Protein AF-I1DW46-F1 (afdb_monomer)

Foldseek 3Di:
DCPPQDDPPDPVNVVVVVVVVVVVVCVVPVDDDPPVCPVVVPDDPPDPPDPCVVPPPDPPVVVVVVVVVVVCVPPDDDD

Structure (mmCIF, N/CA/C/O backbone):
data_AF-I1DW46-F1
#
_entry.id   AF-I1DW46-F1
#
loop_
_atom_site.group_PDB
_atom_site.id
_atom_site.type_symbol
_atom_site.label_atom_id
_atom_site.label_alt_id
_atom_site.label_comp_id
_atom_site.label_asym_id
_atom_site.label_entity_id
_atom_site.label_seq_id
_atom_site.pdbx_PDB_ins_code
_atom_site.Cartn_x
_atom_site.Cartn_y
_atom_site.Cartn_z
_atom_site.occupancy
_atom_site.B_iso_or_equiv
_atom_site.auth_seq_id
_atom_site.auth_comp_id
_atom_site.auth_asym_id
_atom_site.auth_atom_id
_atom_site.pdbx_PDB_model_num
ATOM 1 N N . MET A 1 1 ? -16.025 -9.765 -13.939 1.00 41.56 1 MET A N 1
ATOM 2 C CA . MET A 1 1 ? -16.971 -10.518 -13.095 1.00 41.56 1 MET A CA 1
ATOM 3 C C . MET A 1 1 ? -16.994 -9.852 -11.734 1.00 41.56 1 MET A C 1
ATOM 5 O O . MET A 1 1 ? -15.942 -9.713 -11.125 1.00 41.56 1 MET A O 1
ATOM 9 N N . THR A 1 2 ? -18.141 -9.329 -11.318 1.00 53.75 2 THR A N 1
ATOM 10 C CA . THR A 1 2 ? -18.335 -8.753 -9.984 1.00 53.75 2 THR A CA 1
ATOM 11 C C . THR A 1 2 ? -18.498 -9.898 -8.993 1.00 53.75 2 THR A C 1
ATOM 13 O O . THR A 1 2 ? -19.617 -10.295 -8.687 1.00 53.75 2 THR A O 1
ATOM 16 N N . GLU A 1 3 ? -17.379 -10.470 -8.543 1.00 62.41 3 GLU A N 1
ATOM 17 C CA . GLU A 1 3 ? -17.381 -11.268 -7.316 1.00 62.41 3 GLU A CA 1
ATOM 18 C C . GLU A 1 3 ? -17.926 -10.353 -6.212 1.00 62.41 3 GLU A C 1
ATOM 20 O O . GLU A 1 3 ? -17.361 -9.284 -5.956 1.00 62.41 3 GLU A O 1
ATOM 25 N N . SER A 1 4 ? -19.086 -10.699 -5.650 1.00 76.25 4 SER A N 1
ATOM 26 C CA . SER A 1 4 ? -19.719 -9.926 -4.587 1.00 76.25 4 SER A CA 1
ATOM 27 C C . SER A 1 4 ? -18.738 -9.827 -3.427 1.00 76.25 4 SER A C 1
ATOM 29 O O . SER A 1 4 ? -18.431 -10.829 -2.784 1.00 76.25 4 SER A O 1
ATOM 31 N N . ARG A 1 5 ? -18.205 -8.625 -3.202 1.00 84.31 5 ARG A N 1
ATOM 32 C CA . ARG A 1 5 ? -17.275 -8.352 -2.108 1.00 84.31 5 ARG A CA 1
ATOM 33 C C . ARG A 1 5 ? -17.927 -8.792 -0.783 1.00 84.31 5 ARG A C 1
ATOM 35 O O . ARG A 1 5 ? -18.999 -8.263 -0.483 1.00 84.31 5 ARG A O 1
ATOM 42 N N . PRO A 1 6 ? -17.304 -9.700 -0.007 1.00 90.44 6 PRO A N 1
ATOM 43 C CA . PRO A 1 6 ? -17.829 -10.106 1.295 1.00 90.44 6 PRO A CA 1
ATOM 44 C C . PRO A 1 6 ? -17.856 -8.941 2.293 1.00 90.44 6 PRO A C 1
ATOM 46 O O . PRO A 1 6 ? -17.202 -7.912 2.085 1.00 90.44 6 PRO A O 1
ATOM 49 N N . GLU A 1 7 ? -18.611 -9.094 3.380 1.00 91.31 7 GLU A N 1
ATOM 50 C CA . GLU A 1 7 ? -18.744 -8.052 4.398 1.00 91.31 7 GLU A CA 1
ATOM 51 C C . GLU A 1 7 ? -17.408 -7.808 5.128 1.00 91.31 7 GLU A C 1
ATOM 53 O O . GLU A 1 7 ? -16.780 -8.766 5.582 1.00 91.31 7 GLU A O 1
ATOM 58 N N . PRO A 1 8 ? -16.943 -6.551 5.257 1.00 91.12 8 PRO A N 1
ATOM 59 C CA . PRO A 1 8 ? -15.689 -6.246 5.940 1.00 91.12 8 PRO A CA 1
ATOM 60 C C . PRO A 1 8 ? -15.635 -6.777 7.378 1.00 91.12 8 PRO A C 1
ATOM 62 O O . PRO A 1 8 ? -16.597 -6.647 8.127 1.00 91.12 8 PRO A O 1
ATOM 65 N N . GLY A 1 9 ? -14.485 -7.325 7.778 1.00 90.50 9 GLY A N 1
ATOM 66 C CA . GLY A 1 9 ? -14.270 -7.866 9.128 1.00 90.50 9 GLY A CA 1
ATOM 67 C C . GLY A 1 9 ? -14.712 -9.321 9.314 1.00 90.50 9 GLY A C 1
ATOM 68 O O . GLY A 1 9 ? -14.566 -9.862 10.407 1.00 90.50 9 GLY A O 1
ATOM 69 N N . THR A 1 10 ? -15.218 -9.964 8.261 1.00 92.81 10 THR A N 1
ATOM 70 C CA . THR A 1 10 ? -15.508 -11.403 8.250 1.00 92.81 10 THR A CA 1
ATOM 71 C C . THR A 1 10 ? -14.289 -12.220 7.795 1.00 92.81 10 THR A C 1
ATOM 73 O O . THR A 1 10 ? -13.471 -11.718 7.014 1.00 92.81 10 THR A O 1
ATOM 76 N N . PRO A 1 11 ? -14.145 -13.487 8.228 1.00 94.31 11 PRO A N 1
ATOM 77 C CA . PRO A 1 11 ? -13.103 -14.382 7.716 1.00 94.31 11 PRO A CA 1
ATOM 78 C C . PRO A 1 11 ? -13.127 -14.532 6.187 1.00 94.31 11 PRO A C 1
ATOM 80 O O . PRO A 1 11 ? -12.077 -14.615 5.547 1.00 94.31 11 PRO A O 1
ATOM 83 N N . GLU A 1 12 ? -14.315 -14.517 5.586 1.00 92.12 12 GLU A N 1
ATOM 84 C CA . GLU A 1 12 ? -14.523 -14.599 4.140 1.00 92.12 12 GLU A CA 1
ATOM 85 C C . GLU A 1 12 ? -13.976 -13.360 3.420 1.00 92.12 12 GLU A C 1
ATOM 87 O O . GLU A 1 12 ? -13.414 -13.466 2.328 1.00 92.12 12 GLU A O 1
ATOM 92 N N . PHE A 1 13 ? -14.092 -12.179 4.032 1.00 92.81 13 PHE A N 1
ATOM 93 C CA . PHE A 1 13 ? -13.517 -10.949 3.494 1.00 92.81 13 PHE A CA 1
ATOM 94 C C . PHE A 1 13 ? -11.987 -10.961 3.519 1.00 92.81 13 PHE A C 1
ATOM 96 O O . PHE A 1 13 ? -11.365 -10.545 2.541 1.00 92.81 13 PHE A O 1
ATOM 103 N N . GLU A 1 14 ? -11.379 -11.482 4.586 1.00 93.19 14 GLU A N 1
ATOM 104 C CA . GLU A 1 14 ? -9.922 -11.638 4.672 1.00 93.19 14 GLU A CA 1
ATOM 105 C C . GLU A 1 14 ? -9.394 -12.607 3.606 1.00 93.19 14 GLU A C 1
ATOM 107 O O . GLU A 1 14 ? -8.432 -12.301 2.897 1.00 93.19 14 GLU A O 1
ATOM 112 N N . GLN A 1 15 ? -10.064 -13.747 3.410 1.00 93.31 15 GLN A N 1
ATOM 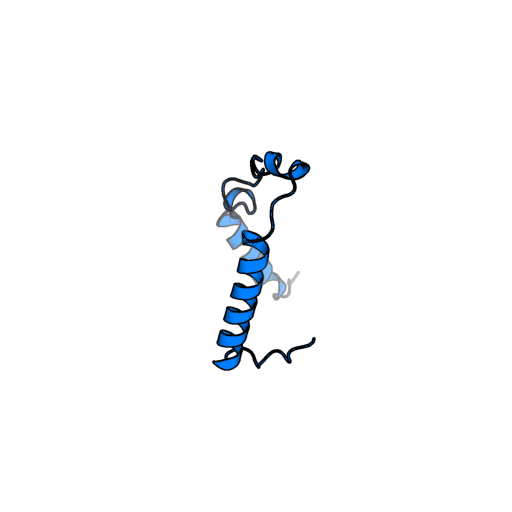113 C CA . GLN A 1 15 ? -9.710 -14.685 2.338 1.00 93.31 15 GLN A CA 1
ATOM 114 C C . GLN A 1 15 ? -9.857 -14.050 0.952 1.00 93.31 15 GLN A C 1
ATOM 116 O O . GLN A 1 15 ? -8.956 -14.161 0.119 1.00 93.31 15 GLN A O 1
ATOM 121 N N . TRP A 1 16 ? -10.942 -13.308 0.721 1.00 93.44 16 TRP A N 1
ATOM 122 C CA . TRP A 1 16 ? -11.151 -12.582 -0.529 1.00 93.44 16 TRP A CA 1
ATOM 123 C C . TRP A 1 16 ? -10.059 -11.532 -0.793 1.00 93.44 16 TRP A C 1
ATOM 125 O O . TRP A 1 16 ? -9.595 -11.385 -1.930 1.00 93.44 16 TRP A O 1
ATOM 135 N N . LEU A 1 17 ? -9.602 -10.819 0.243 1.00 93.44 17 LEU A N 1
ATOM 136 C CA . LEU A 1 17 ? -8.475 -9.890 0.135 1.00 93.44 17 LEU A CA 1
ATOM 137 C C . LEU A 1 17 ? -7.181 -10.612 -0.241 1.00 93.44 17 LEU A C 1
ATOM 139 O O . LEU A 1 17 ? -6.480 -10.156 -1.147 1.00 93.44 17 LEU A O 1
ATOM 143 N N . LEU A 1 18 ? -6.880 -11.733 0.416 1.00 93.44 18 LEU A N 1
ATOM 144 C CA . LEU A 1 18 ? -5.683 -12.528 0.144 1.00 93.44 18 LEU A CA 1
ATOM 145 C C . LEU A 1 18 ? -5.667 -13.059 -1.289 1.00 93.44 18 LEU A C 1
ATOM 147 O O .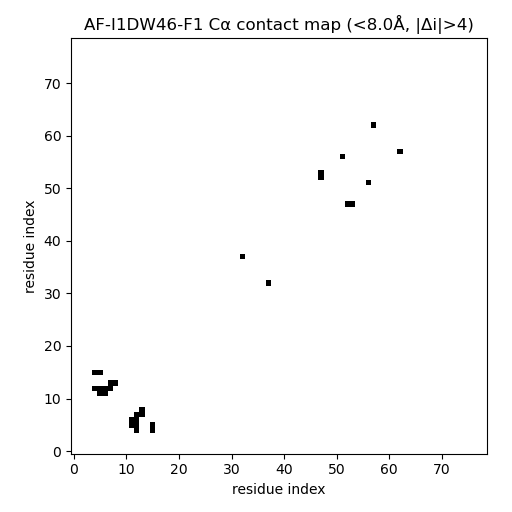 LEU A 1 18 ? -4.655 -12.927 -1.978 1.00 93.44 18 LEU A O 1
ATOM 151 N N . ASP A 1 19 ? -6.780 -13.600 -1.773 1.00 93.44 19 ASP A N 1
ATOM 152 C CA . ASP A 1 19 ? -6.870 -14.126 -3.137 1.00 93.44 19 ASP A CA 1
ATOM 153 C C . ASP A 1 19 ? -6.728 -13.022 -4.183 1.00 93.44 19 ASP A C 1
ATOM 155 O O . ASP A 1 19 ? -6.050 -13.186 -5.203 1.00 93.44 19 ASP A O 1
ATOM 159 N N . ARG A 1 20 ? -7.308 -11.849 -3.916 1.00 91.69 20 ARG A N 1
ATOM 160 C CA . ARG A 1 20 ? -7.149 -10.684 -4.786 1.00 91.69 20 ARG A CA 1
ATOM 161 C C . ARG A 1 20 ? -5.714 -10.161 -4.778 1.00 91.69 20 ARG A C 1
ATOM 163 O O . ARG A 1 20 ? -5.210 -9.771 -5.833 1.00 91.69 20 ARG A O 1
ATOM 170 N N . ALA A 1 21 ? -5.064 -10.151 -3.617 1.00 91.00 21 ALA A N 1
ATOM 171 C CA . ALA A 1 21 ? -3.670 -9.752 -3.480 1.00 91.00 21 ALA A CA 1
ATOM 172 C C . ALA A 1 21 ? -2.745 -10.706 -4.243 1.00 91.00 21 ALA A C 1
ATOM 174 O O . ALA A 1 21 ? -1.919 -10.230 -5.018 1.00 91.00 21 ALA A O 1
ATOM 175 N N . LYS A 1 22 ? -2.943 -12.024 -4.117 1.00 92.44 22 LYS A N 1
ATOM 176 C CA . LYS A 1 22 ? -2.191 -13.047 -4.864 1.00 92.44 22 LYS A CA 1
ATOM 177 C C . LYS A 1 22 ? -2.348 -12.885 -6.373 1.00 92.44 22 LYS A C 1
ATOM 179 O O . LYS A 1 22 ? -1.357 -12.675 -7.058 1.00 92.44 22 LYS A O 1
ATOM 184 N N . LYS A 1 23 ? -3.589 -12.829 -6.881 1.00 89.31 23 LYS A N 1
ATOM 185 C CA . LYS A 1 23 ? -3.861 -12.608 -8.318 1.00 89.31 23 LYS A CA 1
ATOM 186 C C . LYS A 1 23 ? -3.188 -11.336 -8.847 1.00 89.31 23 LYS A C 1
ATOM 188 O O . LYS A 1 23 ? -2.731 -11.288 -9.988 1.00 89.31 23 LYS A O 1
ATOM 193 N N . ARG A 1 24 ? -3.153 -10.274 -8.034 1.00 86.88 24 ARG A N 1
ATOM 194 C CA . ARG A 1 24 ? -2.491 -9.016 -8.395 1.00 86.88 24 ARG A CA 1
ATOM 195 C C . ARG A 1 24 ? -0.969 -9.148 -8.382 1.00 86.88 24 ARG A C 1
ATOM 197 O O . ARG A 1 24 ? -0.343 -8.629 -9.299 1.00 86.88 24 ARG A O 1
ATOM 204 N N . ALA A 1 25 ? -0.402 -9.803 -7.373 1.00 88.06 25 ALA A N 1
ATOM 205 C CA . ALA A 1 25 ? 1.031 -10.052 -7.277 1.00 88.06 25 ALA A CA 1
ATOM 206 C C . ALA A 1 25 ? 1.515 -10.877 -8.473 1.00 88.06 25 ALA A C 1
ATOM 208 O O . ALA A 1 25 ? 2.419 -10.432 -9.172 1.00 88.06 25 ALA A O 1
ATOM 209 N N . ASP A 1 26 ? 0.836 -11.982 -8.787 1.00 89.94 26 ASP A N 1
ATOM 210 C CA . ASP A 1 26 ? 1.161 -12.817 -9.946 1.00 89.94 26 ASP A CA 1
ATOM 211 C C . ASP A 1 26 ? 1.160 -11.983 -11.230 1.00 89.94 26 ASP A C 1
ATOM 213 O O . ASP A 1 26 ? 2.109 -12.017 -12.005 1.00 89.94 26 ASP A O 1
ATOM 217 N N . ARG A 1 27 ? 0.153 -11.127 -11.436 1.00 84.81 27 ARG A N 1
ATOM 218 C CA . ARG A 1 27 ? 0.125 -10.251 -12.613 1.00 84.81 27 ARG A CA 1
ATOM 219 C C . ARG A 1 27 ? 1.273 -9.236 -12.650 1.00 84.81 27 ARG A C 1
ATOM 221 O O . ARG A 1 27 ? 1.725 -8.900 -13.734 1.00 84.81 27 ARG A O 1
ATOM 228 N N . ILE A 1 28 ? 1.701 -8.699 -11.512 1.00 82.50 28 ILE A N 1
ATOM 229 C CA . ILE A 1 28 ? 2.779 -7.698 -11.470 1.00 82.50 28 ILE A CA 1
ATOM 230 C C . ILE A 1 28 ? 4.135 -8.357 -11.728 1.00 82.50 28 ILE A C 1
ATOM 232 O O . ILE A 1 28 ? 4.932 -7.814 -12.480 1.00 82.50 28 ILE A O 1
ATOM 236 N N . PHE A 1 29 ? 4.385 -9.515 -11.119 1.00 80.62 29 PHE A N 1
ATOM 237 C CA . PHE A 1 29 ? 5.707 -10.143 -11.117 1.00 80.62 29 PHE A CA 1
ATOM 238 C C . PHE A 1 29 ? 5.922 -11.168 -12.236 1.00 80.62 29 PHE A C 1
ATOM 240 O O . PHE A 1 29 ? 7.056 -11.572 -12.465 1.00 80.62 29 PHE A O 1
ATOM 247 N N . THR A 1 30 ? 4.862 -11.588 -12.933 1.00 84.62 30 THR A N 1
ATOM 248 C CA . THR A 1 30 ? 4.955 -12.577 -14.029 1.00 84.62 30 THR A CA 1
ATOM 249 C C . THR A 1 30 ? 4.871 -11.939 -15.415 1.00 84.62 30 THR A C 1
ATOM 251 O O . THR A 1 30 ? 5.158 -12.594 -16.411 1.00 84.62 30 THR A O 1
ATOM 254 N N . VAL A 1 31 ? 4.446 -10.678 -15.514 1.00 79.75 31 VAL A N 1
ATOM 255 C CA . VAL A 1 31 ? 4.396 -9.977 -16.801 1.00 79.75 31 VAL A CA 1
ATOM 256 C C . VAL A 1 31 ? 5.803 -9.507 -17.150 1.00 79.75 31 VAL A C 1
ATOM 258 O O . VAL A 1 31 ? 6.431 -8.802 -16.364 1.00 79.75 31 VAL A O 1
ATOM 261 N N . GLU A 1 32 ? 6.285 -9.898 -18.330 1.00 75.62 32 GLU A N 1
ATOM 262 C CA . GLU A 1 32 ? 7.555 -9.412 -18.866 1.00 75.62 32 GLU A CA 1
ATOM 263 C C . GLU A 1 32 ? 7.511 -7.885 -18.989 1.00 75.62 32 GLU A C 1
ATOM 265 O O . GLU A 1 32 ? 6.574 -7.313 -19.555 1.00 75.62 32 GLU A O 1
ATOM 270 N N . ILE A 1 33 ? 8.517 -7.221 -18.420 1.00 73.50 33 ILE A N 1
ATOM 271 C CA . ILE A 1 33 ? 8.670 -5.773 -18.528 1.00 73.50 33 ILE A CA 1
ATOM 272 C C . ILE A 1 33 ? 9.064 -5.477 -19.983 1.00 73.50 33 ILE A C 1
ATOM 274 O O . ILE A 1 33 ? 10.075 -6.015 -20.437 1.00 73.50 33 ILE A O 1
ATOM 278 N N . PRO A 1 34 ? 8.301 -4.651 -20.727 1.00 79.69 34 PRO A N 1
ATOM 279 C CA . PRO A 1 34 ? 8.672 -4.264 -22.087 1.00 79.69 34 PRO A CA 1
ATOM 280 C C . PRO A 1 34 ? 10.089 -3.684 -22.117 1.00 79.69 34 PRO A C 1
ATOM 282 O O . PRO A 1 34 ? 10.429 -2.894 -21.235 1.00 79.69 34 PRO A O 1
ATOM 285 N N . GLU A 1 35 ? 10.900 -4.032 -23.122 1.00 73.38 35 GLU A N 1
ATOM 286 C CA . GLU A 1 35 ? 12.307 -3.593 -23.211 1.00 73.38 35 GLU A CA 1
ATOM 287 C C . GLU A 1 35 ? 12.455 -2.065 -23.101 1.00 73.3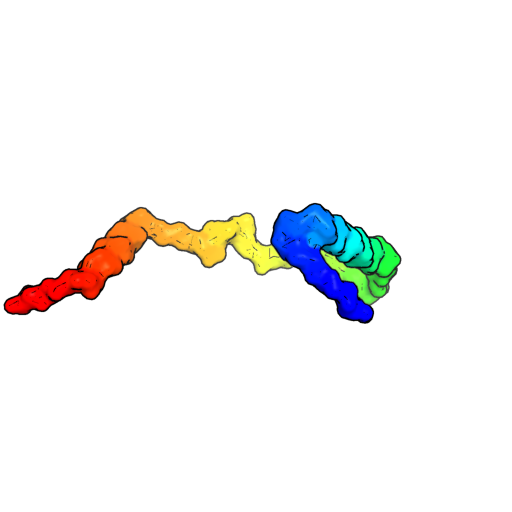8 35 GLU A C 1
ATOM 289 O O . GLU A 1 35 ? 13.342 -1.578 -22.404 1.00 73.38 35 GLU A O 1
ATOM 294 N N . ASP A 1 36 ? 11.512 -1.308 -23.670 1.00 75.06 36 ASP A N 1
ATOM 295 C CA . ASP A 1 36 ? 11.467 0.160 -23.602 1.00 75.06 36 ASP A CA 1
ATOM 296 C C . ASP A 1 36 ? 11.332 0.715 -22.169 1.00 75.06 36 ASP A C 1
ATOM 298 O O . ASP A 1 36 ? 11.699 1.859 -21.895 1.00 75.06 36 ASP A O 1
ATOM 302 N N . LEU A 1 37 ? 10.786 -0.083 -21.246 1.00 69.00 37 LEU A N 1
ATOM 303 C CA . LEU A 1 37 ? 10.559 0.273 -19.843 1.00 69.00 37 LEU A CA 1
ATOM 304 C C . LEU A 1 37 ? 11.572 -0.369 -18.887 1.00 69.00 37 LEU A C 1
ATOM 306 O O . LEU A 1 37 ? 11.654 0.054 -17.736 1.00 69.00 37 LEU A O 1
ATOM 310 N N . ALA A 1 38 ? 12.389 -1.319 -19.351 1.00 65.81 38 ALA A N 1
ATOM 311 C CA . ALA A 1 38 ? 13.399 -1.994 -18.531 1.00 65.81 38 ALA A CA 1
ATOM 312 C C . ALA A 1 38 ? 14.457 -1.028 -17.956 1.00 65.81 38 ALA A C 1
ATOM 314 O O . ALA A 1 38 ? 15.076 -1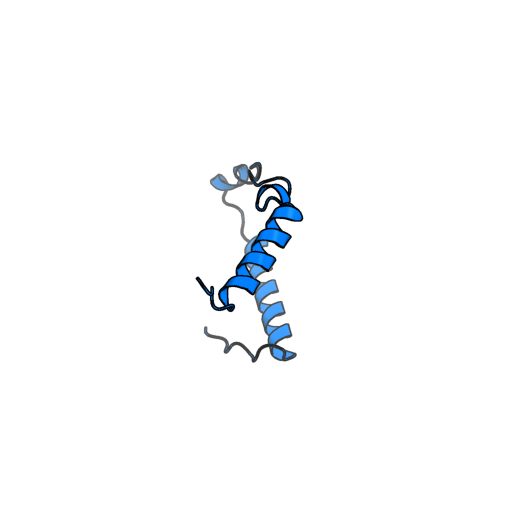.305 -16.932 1.00 65.81 38 ALA A O 1
ATOM 315 N N . HIS A 1 39 ? 14.651 0.131 -18.592 1.00 65.69 39 HIS A N 1
ATOM 316 C CA . HIS A 1 39 ? 15.577 1.177 -18.145 1.00 65.69 39 HIS A CA 1
ATOM 317 C C . HIS A 1 39 ? 14.933 2.241 -17.236 1.00 65.69 39 HIS A C 1
ATOM 319 O O . HIS A 1 39 ? 15.632 3.120 -16.734 1.00 65.69 39 HIS A O 1
ATOM 325 N N . VAL A 1 40 ? 13.612 2.192 -17.022 1.00 64.81 40 VAL A N 1
ATOM 326 C CA . VAL A 1 40 ? 12.859 3.192 -16.237 1.00 64.81 40 VAL A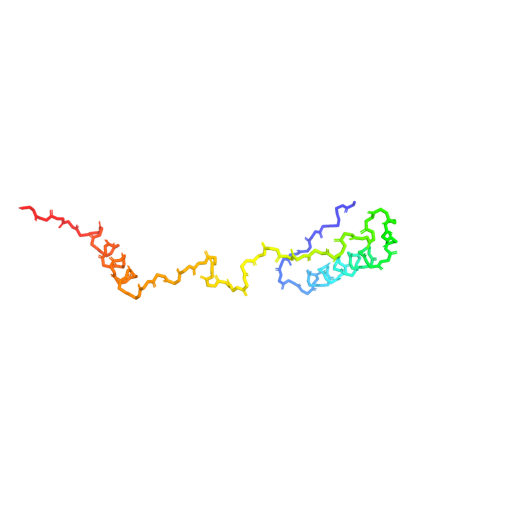 CA 1
ATOM 327 C C . VAL A 1 40 ? 12.860 2.863 -14.737 1.00 64.81 40 VAL A C 1
ATOM 329 O O . VAL A 1 40 ? 12.624 3.745 -13.913 1.00 64.81 40 VAL A O 1
ATOM 332 N N . ASP A 1 41 ? 13.212 1.628 -14.368 1.00 54.25 41 ASP A N 1
ATOM 333 C CA . ASP A 1 41 ? 13.308 1.180 -12.971 1.00 54.25 41 ASP A CA 1
ATOM 334 C C . ASP A 1 41 ? 14.417 1.887 -12.171 1.00 54.25 41 ASP A C 1
ATOM 336 O O . ASP A 1 41 ? 14.414 1.871 -10.938 1.00 54.25 41 ASP A O 1
ATOM 340 N N . SER A 1 42 ? 15.353 2.565 -12.842 1.00 57.59 42 SER A N 1
ATOM 341 C CA . SER A 1 42 ? 16.359 3.408 -12.197 1.00 57.59 42 SER A CA 1
ATOM 342 C C . SER A 1 42 ? 15.913 4.870 -12.166 1.00 57.59 42 SER A C 1
ATOM 344 O O . SER A 1 42 ? 16.368 5.700 -12.954 1.00 57.59 42 SER A O 1
ATOM 346 N N . GLY A 1 43 ? 15.026 5.195 -11.230 1.00 58.00 43 GLY A N 1
ATOM 347 C CA . GLY A 1 43 ? 14.664 6.568 -10.891 1.00 58.00 43 GLY A CA 1
ATOM 348 C C . GLY A 1 43 ? 14.920 6.844 -9.414 1.00 58.00 43 GLY A C 1
ATOM 349 O O . GLY A 1 43 ? 14.583 6.034 -8.553 1.00 58.00 43 GLY A O 1
ATOM 350 N N . ILE A 1 44 ? 15.489 8.006 -9.090 1.00 60.34 44 ILE A N 1
ATOM 351 C CA . ILE A 1 44 ? 15.458 8.505 -7.712 1.00 60.34 44 ILE A CA 1
ATOM 352 C C . ILE A 1 44 ? 14.002 8.892 -7.445 1.00 60.34 44 ILE A C 1
ATOM 354 O O . ILE A 1 44 ? 13.483 9.794 -8.104 1.00 60.34 44 ILE A O 1
ATOM 358 N N . MET A 1 45 ? 13.328 8.227 -6.499 1.00 60.78 45 MET A N 1
ATOM 359 C CA . MET A 1 45 ? 12.084 8.770 -5.952 1.00 60.78 45 MET A CA 1
ATOM 360 C C . MET A 1 45 ? 12.420 10.138 -5.357 1.00 60.78 45 MET A C 1
ATOM 362 O O . MET A 1 45 ? 12.988 10.225 -4.271 1.00 60.78 45 MET A O 1
ATOM 366 N N . ALA A 1 46 ? 12.099 11.209 -6.083 1.00 59.34 46 ALA A N 1
ATOM 367 C CA . ALA A 1 46 ? 12.183 12.579 -5.597 1.00 59.34 46 ALA A CA 1
ATOM 368 C C . ALA A 1 46 ? 11.014 12.825 -4.634 1.00 59.34 46 ALA A C 1
ATOM 370 O O . ALA A 1 46 ? 10.072 13.560 -4.920 1.00 59.34 46 ALA A O 1
ATOM 371 N N . GLY A 1 47 ? 11.043 12.111 -3.516 1.00 65.31 47 GLY A N 1
ATOM 372 C CA . GLY A 1 47 ? 10.191 12.334 -2.369 1.00 65.31 47 GLY A CA 1
ATOM 373 C C . GLY A 1 47 ? 11.024 12.939 -1.243 1.00 65.31 47 GLY A C 1
ATOM 374 O O . GLY A 1 47 ? 12.237 12.728 -1.189 1.00 65.31 47 GLY A O 1
ATOM 375 N N . PRO A 1 48 ? 10.400 13.695 -0.339 1.00 65.25 48 PRO A N 1
ATOM 376 C CA . PRO A 1 48 ? 11.052 14.078 0.901 1.00 65.25 48 PRO A CA 1
ATOM 377 C C . PRO A 1 48 ? 11.592 12.837 1.619 1.00 65.25 48 PRO A C 1
ATOM 379 O O . PRO A 1 48 ? 10.883 11.841 1.776 1.00 65.25 48 PRO A O 1
ATOM 382 N N . GLY A 1 49 ? 12.859 12.893 2.036 1.00 66.06 49 GLY A N 1
ATOM 383 C CA . GLY A 1 49 ? 13.535 11.779 2.706 1.00 66.06 49 GLY 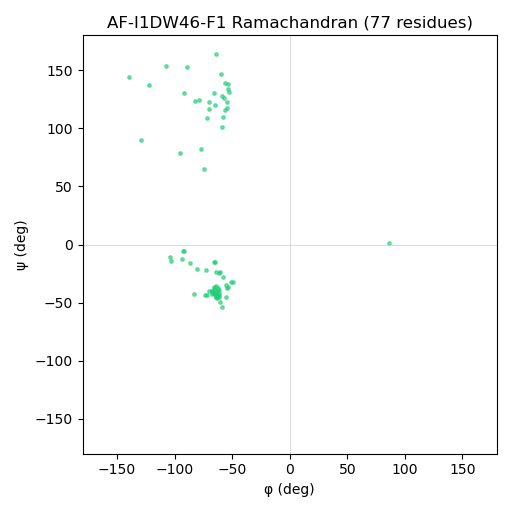A CA 1
ATOM 384 C C . GLY A 1 49 ? 12.934 11.454 4.077 1.00 66.06 49 GLY A C 1
ATOM 385 O O . GLY A 1 49 ? 13.187 10.382 4.626 1.00 66.06 49 GLY A O 1
ATOM 386 N N . SER A 1 50 ? 12.123 12.361 4.625 1.00 65.62 50 SER A N 1
ATOM 387 C CA . SER A 1 50 ? 11.419 12.200 5.888 1.00 65.62 50 SER A CA 1
ATOM 388 C C . SER A 1 50 ? 9.998 12.756 5.813 1.00 65.62 50 SER A C 1
ATOM 390 O O . SER A 1 50 ? 9.741 13.811 5.239 1.00 65.62 50 SER A O 1
ATOM 392 N N . TRP A 1 51 ? 9.066 12.094 6.504 1.00 61.47 51 TRP A N 1
ATOM 393 C CA . TRP A 1 51 ? 7.709 12.602 6.751 1.00 61.47 51 TRP A CA 1
ATOM 394 C C . TRP A 1 51 ? 7.697 14.034 7.322 1.00 61.47 51 TRP A C 1
ATOM 396 O O . TRP A 1 51 ? 6.801 14.821 7.018 1.00 61.47 51 TRP A O 1
ATOM 406 N N . LYS A 1 52 ? 8.721 14.392 8.106 1.00 63.34 52 LYS A N 1
ATOM 407 C CA . LYS A 1 52 ? 8.870 15.725 8.711 1.00 63.34 52 LYS 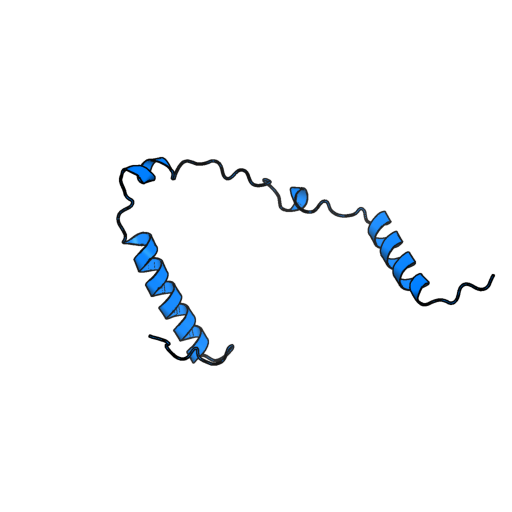A CA 1
ATOM 408 C C . LYS A 1 52 ? 9.039 16.846 7.683 1.00 63.34 52 LYS A C 1
ATOM 410 O O . LYS A 1 52 ? 8.709 17.987 7.985 1.00 63.34 52 LYS A O 1
ATOM 415 N N . ASP A 1 53 ? 9.511 16.521 6.482 1.00 64.69 53 ASP A N 1
ATOM 416 C CA . ASP A 1 53 ? 9.690 17.488 5.397 1.00 64.69 53 ASP A CA 1
ATOM 417 C C . ASP A 1 53 ? 8.361 17.768 4.664 1.00 64.69 53 ASP A C 1
ATOM 419 O O . ASP A 1 53 ? 8.210 18.801 4.018 1.00 64.69 53 ASP A O 1
ATOM 423 N N . ILE A 1 54 ? 7.384 16.854 4.772 1.00 65.94 54 ILE A N 1
ATOM 424 C CA . ILE A 1 54 ? 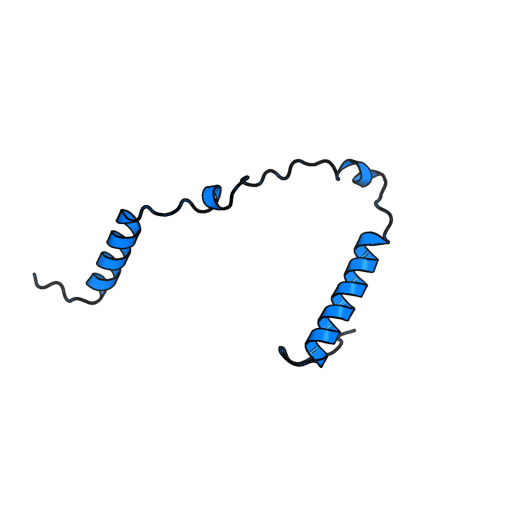6.022 17.014 4.231 1.00 65.94 54 ILE A CA 1
ATOM 425 C C . ILE A 1 54 ? 5.161 17.821 5.201 1.00 65.94 54 ILE A C 1
ATOM 427 O O . ILE A 1 54 ? 4.376 18.675 4.790 1.00 65.94 54 ILE A O 1
ATOM 431 N N . MET A 1 55 ? 5.283 17.521 6.493 1.00 62.31 55 MET A N 1
ATOM 432 C CA . MET A 1 55 ? 4.493 18.141 7.544 1.00 62.31 55 MET A CA 1
ATOM 433 C C . MET A 1 55 ? 5.443 18.645 8.631 1.00 62.31 55 MET A C 1
ATOM 435 O O . MET A 1 55 ? 5.757 17.883 9.551 1.00 62.31 55 MET A O 1
ATOM 439 N N . PRO A 1 56 ? 5.925 19.901 8.538 1.00 63.31 56 PRO A N 1
ATOM 440 C CA . PRO A 1 56 ? 6.702 20.477 9.621 1.00 63.31 56 PRO A CA 1
ATOM 441 C C . PRO A 1 56 ? 5.843 20.428 10.885 1.00 63.31 56 PRO A C 1
ATOM 443 O O . PRO A 1 56 ? 4.689 20.868 10.879 1.00 63.31 56 PRO A O 1
ATOM 446 N N . GLU A 1 57 ? 6.381 19.829 11.949 1.00 61.38 57 GLU A N 1
ATOM 447 C CA . GLU A 1 57 ? 5.736 19.835 13.258 1.00 61.38 57 GLU A CA 1
ATOM 448 C C . GLU A 1 57 ? 5.471 21.300 13.616 1.00 61.38 57 GLU A C 1
ATOM 450 O O . GLU A 1 57 ? 6.405 22.101 13.711 1.00 61.38 57 GLU A O 1
ATOM 455 N N . LYS A 1 58 ? 4.194 21.673 13.765 1.00 58.91 58 LYS A N 1
ATOM 456 C CA . LYS A 1 58 ? 3.857 22.962 14.365 1.00 58.91 58 LYS A CA 1
ATOM 457 C C . LYS A 1 58 ? 4.565 23.014 15.704 1.00 58.91 58 LYS A C 1
ATOM 459 O O . LYS A 1 58 ? 4.567 22.041 16.461 1.00 58.91 58 LYS A O 1
ATOM 464 N N . THR A 1 59 ? 5.216 24.131 15.984 1.00 64.12 59 THR A N 1
ATOM 465 C CA . THR A 1 59 ? 5.892 24.277 17.268 1.00 64.12 59 THR A CA 1
ATOM 466 C C . THR A 1 59 ? 4.853 24.143 18.382 1.00 64.12 59 THR A C 1
ATOM 468 O O . THR A 1 59 ? 3.710 24.570 18.229 1.00 64.12 59 THR A O 1
ATOM 471 N N . ILE A 1 60 ? 5.235 23.580 19.533 1.00 64.62 60 ILE A N 1
ATOM 472 C CA . ILE A 1 60 ? 4.329 23.398 20.687 1.00 64.62 60 ILE A CA 1
ATOM 473 C C . ILE A 1 60 ? 3.583 24.708 21.025 1.00 64.62 60 ILE A C 1
ATOM 475 O O . ILE A 1 60 ? 2.424 24.697 21.436 1.00 64.62 60 ILE A O 1
ATOM 479 N N . ALA A 1 61 ? 4.228 25.857 20.804 1.00 67.62 61 ALA A N 1
ATOM 480 C CA . ALA A 1 61 ? 3.632 27.177 20.979 1.00 67.62 61 ALA A CA 1
ATOM 481 C C . ALA A 1 61 ? 2.461 27.465 20.017 1.00 67.62 61 ALA A C 1
ATOM 483 O O . ALA A 1 61 ? 1.454 28.036 20.443 1.00 67.62 61 ALA A O 1
ATOM 484 N N . GLU A 1 62 ? 2.566 27.067 18.749 1.00 66.75 62 GLU A N 1
ATOM 485 C CA . GLU A 1 62 ? 1.517 27.233 17.736 1.00 66.75 62 GLU A CA 1
ATOM 486 C C . GLU A 1 62 ? 0.320 26.323 18.017 1.00 66.75 62 GLU A C 1
ATOM 488 O O . GLU A 1 62 ? -0.821 26.782 17.941 1.00 66.75 62 GLU A O 1
ATOM 493 N N . ASP A 1 63 ? 0.557 25.082 18.442 1.00 68.38 63 ASP A N 1
ATOM 494 C CA . ASP A 1 63 ? -0.519 24.166 18.839 1.00 68.38 63 ASP A CA 1
ATOM 495 C C . ASP A 1 63 ? -1.267 24.672 20.080 1.00 68.38 63 ASP A C 1
ATOM 497 O O . ASP A 1 63 ? -2.501 24.696 20.104 1.00 68.38 63 ASP A O 1
ATOM 501 N N . ILE A 1 64 ? -0.545 25.186 21.083 1.00 72.44 64 ILE A N 1
ATOM 502 C CA . ILE A 1 64 ? -1.157 25.813 22.266 1.00 72.44 64 ILE A CA 1
ATOM 503 C C . ILE A 1 64 ? -1.966 27.058 21.874 1.00 72.44 64 ILE A C 1
ATOM 505 O O . ILE A 1 64 ? -3.031 27.312 22.447 1.00 72.44 64 ILE A O 1
ATOM 509 N N . ALA A 1 65 ? -1.479 27.862 20.926 1.00 78.06 65 ALA A N 1
ATOM 510 C CA . ALA A 1 65 ? -2.181 29.054 20.460 1.00 78.06 65 ALA A CA 1
ATOM 511 C C . ALA A 1 65 ? -3.472 28.699 19.707 1.00 78.06 65 ALA A C 1
ATOM 513 O O . ALA A 1 65 ? -4.511 29.318 19.958 1.00 78.06 65 ALA A O 1
ATOM 514 N N . ILE A 1 66 ? -3.431 27.678 18.846 1.00 77.44 66 ILE A N 1
ATOM 515 C CA . ILE A 1 66 ? -4.595 27.175 18.106 1.00 77.44 66 ILE A CA 1
ATOM 516 C C . ILE A 1 66 ? -5.634 26.596 19.070 1.00 77.44 66 ILE A C 1
ATOM 518 O O . ILE A 1 66 ? -6.810 26.947 18.967 1.00 77.44 66 ILE A O 1
ATOM 522 N N . ASP A 1 67 ? -5.224 25.791 20.053 1.00 77.31 67 ASP A N 1
ATOM 523 C CA . ASP A 1 67 ? -6.137 25.221 21.050 1.00 77.31 67 ASP A CA 1
ATOM 524 C C . ASP A 1 67 ? -6.786 26.315 21.919 1.00 77.31 67 ASP A C 1
ATOM 526 O O . ASP A 1 67 ? -8.003 26.335 22.129 1.00 77.31 67 ASP A O 1
ATOM 530 N N . LYS A 1 68 ? -6.009 27.320 22.351 1.00 78.44 68 LYS A N 1
ATOM 531 C CA . LYS A 1 68 ? -6.548 28.494 23.061 1.00 78.44 68 LYS A CA 1
ATOM 532 C C . LYS A 1 68 ? -7.533 29.288 22.201 1.00 78.44 68 LYS A C 1
ATOM 534 O O . LYS A 1 68 ? -8.564 29.723 22.718 1.00 78.44 68 LYS A O 1
ATOM 539 N N . ALA A 1 69 ? -7.243 29.490 20.917 1.00 77.69 69 ALA A N 1
ATOM 540 C CA . ALA A 1 69 ? -8.135 30.189 19.993 1.00 77.69 69 ALA A CA 1
ATOM 541 C C . ALA A 1 69 ? -9.432 29.399 19.753 1.00 77.69 69 ALA A C 1
ATOM 543 O O . ALA A 1 69 ? -10.521 29.975 19.793 1.00 77.69 69 ALA A O 1
ATOM 544 N N . HIS A 1 70 ? -9.332 28.078 19.596 1.00 75.69 70 HIS A N 1
ATOM 545 C CA . HIS A 1 70 ? -10.481 27.196 19.422 1.00 75.69 70 HIS A CA 1
ATOM 546 C C . HIS A 1 70 ? -11.385 27.195 20.664 1.00 75.69 70 HIS A C 1
ATOM 548 O O . HIS A 1 70 ? -12.599 27.357 20.549 1.00 75.69 70 HIS A O 1
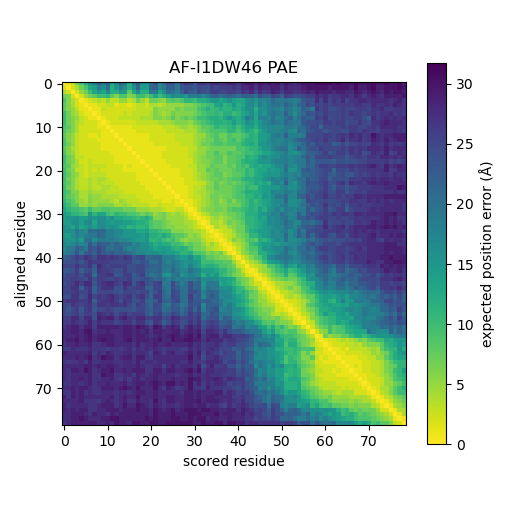ATOM 554 N N . LYS A 1 71 ? -10.801 27.138 21.868 1.00 75.88 71 LYS A N 1
ATOM 555 C CA . LYS A 1 71 ? -11.540 27.253 23.139 1.00 75.88 71 LYS A CA 1
ATOM 556 C C . LYS A 1 71 ? -12.239 28.607 23.298 1.00 75.88 71 LYS A C 1
ATOM 558 O O . LYS A 1 71 ? -13.363 28.663 23.790 1.00 75.88 71 LYS A O 1
ATOM 563 N N . ARG A 1 72 ? -11.612 29.701 22.850 1.00 73.81 72 ARG A N 1
ATOM 564 C CA . ARG A 1 72 ? -12.196 31.055 22.909 1.00 73.81 72 ARG A CA 1
ATOM 565 C C . ARG A 1 72 ? -13.322 31.287 21.904 1.00 73.81 72 ARG A C 1
ATOM 567 O O . ARG A 1 72 ? -14.157 32.147 22.158 1.00 73.81 72 ARG A O 1
ATOM 574 N N . LYS A 1 73 ? -13.395 30.516 20.813 1.00 72.75 73 LYS A N 1
ATOM 575 C CA . LYS A 1 73 ? -14.439 30.644 19.778 1.00 72.75 73 LYS A CA 1
ATOM 576 C C . LYS A 1 73 ? -15.863 30.478 20.327 1.00 72.75 73 LYS A C 1
ATOM 578 O O . LYS A 1 73 ? -16.799 31.042 19.771 1.00 72.75 73 LYS A O 1
ATOM 583 N N . HIS A 1 74 ? -16.024 29.722 21.412 1.00 70.25 74 HIS A N 1
ATOM 584 C CA . HIS A 1 74 ? -17.321 29.469 22.047 1.00 70.25 74 HIS A CA 1
ATOM 585 C C . HIS A 1 74 ? -17.663 30.450 23.178 1.00 70.25 74 HIS A C 1
ATOM 587 O O . HIS A 1 74 ? -18.765 30.396 23.722 1.00 70.25 74 HIS A O 1
ATOM 593 N N . LEU A 1 75 ? -16.743 31.346 23.548 1.00 70.12 75 LEU A N 1
ATOM 594 C CA . LEU A 1 75 ? -16.960 32.324 24.609 1.00 70.12 75 LEU A CA 1
ATOM 595 C C . LEU A 1 75 ? -17.520 33.617 24.009 1.00 70.12 75 LEU A C 1
ATOM 597 O O . LEU A 1 75 ? -16.972 34.161 23.051 1.00 70.12 75 LEU A O 1
ATOM 601 N N . LYS A 1 76 ? -18.610 34.136 24.586 1.00 67.69 76 LYS A N 1
ATOM 602 C CA . LYS A 1 76 ? -19.118 35.466 24.227 1.00 67.69 76 LYS A CA 1
ATOM 603 C C . LYS A 1 76 ? -18.083 36.514 24.630 1.00 67.69 76 LYS A C 1
ATOM 605 O O . LYS A 1 76 ? -17.757 36.642 25.808 1.00 67.69 76 LYS A O 1
ATOM 610 N N . VAL A 1 77 ? -17.595 37.275 23.656 1.00 63.34 77 VAL A N 1
ATOM 611 C CA . VAL A 1 77 ? -16.777 38.461 23.916 1.00 63.34 77 VAL A CA 1
ATOM 612 C C . VAL A 1 77 ? -17.705 39.537 24.473 1.00 63.34 77 VAL A C 1
ATOM 614 O O . VAL A 1 77 ? -18.563 40.048 23.755 1.00 63.34 77 VAL A O 1
ATOM 617 N N . VAL A 1 78 ? -17.574 39.836 25.764 1.00 63.19 78 VAL A N 1
ATOM 618 C CA . VAL A 1 78 ? -18.224 40.998 26.381 1.00 63.19 78 VAL A CA 1
ATOM 619 C C . VAL A 1 78 ? -17.339 42.204 26.080 1.00 63.19 78 VAL A C 1
ATOM 621 O O . VAL A 1 78 ? -16.135 42.151 26.332 1.00 63.19 78 VAL A O 1
ATOM 624 N N . LYS A 1 79 ? -17.921 43.226 25.453 1.00 51.66 79 LYS A N 1
ATOM 625 C CA . LYS A 1 79 ? -17.239 44.452 25.031 1.00 51.66 79 LYS A CA 1
ATOM 626 C C . LYS A 1 79 ? -17.357 45.528 26.100 1.00 51.66 79 LYS A C 1
ATOM 628 O O . LYS A 1 79 ? -18.432 45.574 26.736 1.00 51.66 79 LYS A O 1
#

Solvent-accessible surface area (backbone atoms only — not comparable to full-atom values): 5192 Å² total; per-residue (Å²): 131,84,74,79,78,56,62,83,94,37,74,66,25,55,52,52,49,51,54,52,49,49,59,49,48,52,56,64,76,67,52,80,72,55,76,93,52,64,71,60,79,78,59,82,80,91,59,71,94,42,75,57,74,78,50,66,77,71,52,72,66,54,53,53,50,50,52,52,50,57,63,49,72,78,53,83,83,83,130

Organism: NCBI:txid562729

Radius of gyration: 25.16 Å; Cα contacts (8 Å, |Δi|>4): 15; chains: 1; bounding box: 36×59×50 Å

Secondary structure (DSSP, 8-state):
----PPPTTSHHHHHHHHHHHHHHHHHHHHSPPPGGGTTTT-----S-SSHHHHSPPPPHHHHHHHHHHHHHTTS----

Mean predicted aligned error: 16.91 Å

Sequence (79 aa):
MTESRPEPGTPEFEQWLLDRAKKRADRIFTVEIPEDLAHVDSGIMAGPGSWKDIMPEKTIAEDIAIDKAHKRKHLKVVK

pLDDT: mean 74.55, std 12.83, range [41.56, 94.31]